Protein AF-A0A842RBD4-F1 (afdb_monomer_lite)

Radius of gyration: 18.56 Å; chains: 1; bounding box: 34×54×43 Å

Structure (mmCIF, N/CA/C/O backbone):
data_AF-A0A842RBD4-F1
#
_entry.id   AF-A0A842RBD4-F1
#
loop_
_atom_site.group_PDB
_atom_site.id
_atom_site.type_symbol
_atom_site.label_atom_id
_atom_site.label_alt_id
_atom_site.label_comp_id
_atom_site.label_asym_id
_atom_site.label_entity_id
_atom_site.label_seq_id
_atom_site.pdbx_PDB_ins_code
_atom_site.Cartn_x
_atom_site.Cartn_y
_atom_site.Cartn_z
_atom_site.occupancy
_atom_site.B_iso_or_equiv
_atom_site.auth_seq_id
_atom_site.auth_comp_id
_atom_site.auth_asym_id
_atom_site.auth_atom_id
_atom_site.pdbx_PDB_model_num
ATOM 1 N N . MET A 1 1 ? 13.177 39.147 13.255 1.00 44.84 1 MET A N 1
ATOM 2 C CA . MET A 1 1 ? 13.845 37.863 12.949 1.00 44.84 1 MET A CA 1
ATOM 3 C C . MET A 1 1 ? 13.382 36.847 13.995 1.00 44.84 1 MET A C 1
ATOM 5 O O . MET A 1 1 ? 13.890 36.858 15.104 1.00 44.84 1 MET A O 1
ATOM 9 N N . SER A 1 2 ? 12.312 36.091 13.721 1.00 44.91 2 SER A N 1
ATOM 10 C CA . SER A 1 2 ? 11.699 35.157 14.694 1.00 44.91 2 SER A CA 1
ATOM 11 C C . SER A 1 2 ? 10.955 33.996 14.015 1.00 44.91 2 SER A C 1
ATOM 13 O O . SER A 1 2 ? 9.888 33.578 14.455 1.00 44.91 2 SER A O 1
ATOM 15 N N . THR A 1 3 ? 11.507 33.474 12.922 1.00 46.56 3 THR A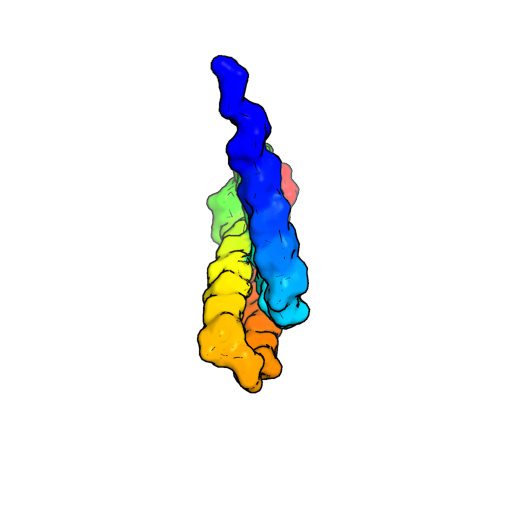 N 1
ATOM 16 C CA . THR A 1 3 ? 10.913 32.402 12.103 1.00 46.56 3 THR A CA 1
ATOM 17 C C . THR A 1 3 ? 11.301 30.983 12.535 1.00 46.56 3 THR A C 1
ATOM 19 O O . THR A 1 3 ? 11.012 30.030 11.819 1.00 46.56 3 THR A O 1
ATOM 22 N N . GLU A 1 4 ? 11.926 30.806 13.701 1.00 46.38 4 GLU A N 1
ATOM 23 C CA . GLU A 1 4 ? 12.496 29.504 14.091 1.00 46.38 4 GLU A CA 1
ATOM 24 C C . GLU A 1 4 ? 11.661 28.732 15.134 1.00 46.38 4 GLU A C 1
ATOM 26 O O . GLU A 1 4 ? 11.708 27.506 15.188 1.00 46.38 4 GLU A O 1
ATOM 31 N N . LYS A 1 5 ? 10.799 29.403 15.913 1.00 40.41 5 LYS A N 1
ATOM 32 C CA . LYS A 1 5 ? 10.028 28.751 16.997 1.00 40.41 5 LYS A CA 1
ATOM 33 C C . LYS A 1 5 ? 8.712 28.092 16.565 1.00 40.41 5 LYS A C 1
ATOM 35 O O . LYS A 1 5 ? 8.136 27.327 17.335 1.00 40.41 5 LYS A O 1
ATOM 40 N N . THR A 1 6 ? 8.232 28.339 15.348 1.00 47.50 6 THR A N 1
ATOM 41 C CA . THR A 1 6 ? 6.924 27.832 14.890 1.00 47.50 6 THR A CA 1
ATOM 42 C C . THR A 1 6 ? 6.985 26.408 14.327 1.00 47.50 6 THR A C 1
ATOM 44 O O . THR A 1 6 ? 5.980 25.704 14.356 1.00 47.50 6 THR A O 1
ATOM 47 N N . LYS A 1 7 ? 8.151 25.936 13.855 1.00 43.81 7 LYS A N 1
ATOM 48 C CA . LYS A 1 7 ? 8.286 24.583 13.276 1.00 43.81 7 LYS A CA 1
ATOM 49 C C . LYS A 1 7 ? 8.312 23.467 14.327 1.00 43.81 7 LYS A C 1
ATOM 51 O O . LYS A 1 7 ? 7.677 22.434 14.120 1.00 43.81 7 LYS A O 1
ATOM 56 N N . ILE A 1 8 ? 8.972 23.691 15.465 1.00 46.78 8 ILE A N 1
ATOM 57 C CA . ILE A 1 8 ? 9.237 22.646 16.473 1.00 46.78 8 ILE A CA 1
ATOM 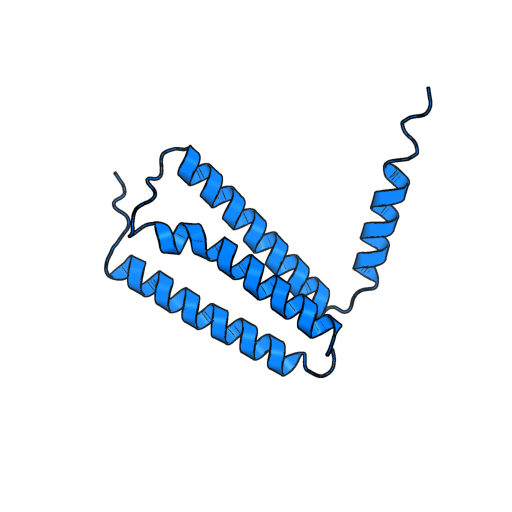58 C C . ILE A 1 8 ? 7.949 22.215 17.202 1.00 46.78 8 ILE A C 1
ATOM 60 O O . ILE A 1 8 ? 7.711 21.028 17.403 1.00 46.78 8 ILE A O 1
ATOM 64 N N . LYS A 1 9 ? 7.037 23.156 17.480 1.00 42.44 9 LYS A N 1
ATOM 65 C CA . LYS A 1 9 ? 5.783 22.874 18.201 1.00 42.44 9 LYS A CA 1
ATOM 66 C C . LYS A 1 9 ? 4.782 22.017 17.405 1.00 42.44 9 LYS A C 1
ATOM 68 O O . LYS A 1 9 ? 3.914 21.381 17.995 1.00 42.44 9 LYS A O 1
ATOM 73 N N . SER A 1 10 ? 4.894 21.983 16.071 1.00 51.69 10 SER A N 1
ATOM 74 C CA . SER A 1 10 ? 3.993 21.194 15.213 1.00 51.69 10 SER A CA 1
ATOM 75 C C . SER A 1 10 ? 4.373 19.709 15.143 1.00 51.69 10 SER A C 1
ATOM 77 O O . SER A 1 10 ? 3.494 18.852 15.060 1.00 51.69 10 SER A O 1
ATOM 79 N N . GLN A 1 11 ? 5.668 19.384 15.247 1.00 49.91 11 GLN A N 1
ATOM 80 C CA . GLN A 1 11 ? 6.142 17.997 15.223 1.00 49.91 11 GLN A CA 1
ATOM 81 C C . GLN A 1 11 ? 5.864 17.272 16.544 1.00 49.91 11 GLN A C 1
ATOM 83 O O . GLN A 1 11 ? 5.457 16.112 16.525 1.00 49.91 11 GLN A O 1
ATOM 88 N N . GLU A 1 12 ? 5.990 17.955 17.684 1.00 45.38 12 GLU A N 1
ATOM 89 C CA . GLU A 1 12 ? 5.661 17.379 18.995 1.00 45.38 12 GLU A CA 1
ATOM 90 C C . GLU A 1 12 ? 4.169 17.032 19.119 1.00 45.38 12 GLU A C 1
ATOM 92 O O . GLU A 1 12 ? 3.825 15.985 19.666 1.00 45.38 12 GLU A O 1
ATOM 97 N N . GLY A 1 13 ? 3.281 17.845 18.534 1.00 50.16 13 GLY A N 1
ATOM 98 C CA . GLY A 1 13 ? 1.841 17.571 18.485 1.00 50.16 13 GLY A CA 1
ATOM 99 C C . GLY A 1 13 ? 1.470 16.370 17.606 1.00 50.16 13 GLY A C 1
ATOM 100 O O . GLY A 1 13 ? 0.610 15.577 17.984 1.00 50.16 13 GLY A O 1
ATOM 101 N N . LEU A 1 14 ? 2.149 16.184 16.468 1.00 54.00 14 LEU A N 1
ATOM 102 C CA . LEU A 1 14 ? 1.932 15.037 15.574 1.00 54.00 14 LEU A CA 1
ATOM 103 C C . LEU A 1 14 ? 2.430 13.721 16.188 1.00 54.00 14 LEU A C 1
ATOM 105 O O . LEU A 1 14 ? 1.729 12.710 16.133 1.00 54.00 14 LEU A O 1
ATOM 109 N N . VAL A 1 15 ? 3.604 13.729 16.827 1.00 56.25 15 VAL A N 1
ATOM 110 C CA . VAL A 1 15 ? 4.160 12.538 17.493 1.00 56.25 15 VAL A CA 1
ATOM 111 C C . VAL A 1 15 ? 3.366 12.183 18.757 1.00 56.25 15 VAL A C 1
ATOM 113 O O . VAL A 1 15 ? 3.125 11.002 19.020 1.00 56.25 15 VAL A O 1
ATOM 116 N N . ALA A 1 16 ? 2.909 13.178 19.525 1.00 56.09 16 ALA A N 1
ATOM 117 C CA . ALA A 1 16 ? 2.026 12.959 20.672 1.00 56.09 16 ALA A CA 1
ATOM 118 C C . ALA A 1 16 ? 0.646 12.423 20.248 1.00 56.09 16 ALA A C 1
ATOM 120 O O . ALA A 1 16 ? 0.130 11.501 20.881 1.00 56.09 16 ALA A O 1
ATOM 121 N N . SER A 1 17 ? 0.097 12.933 19.140 1.00 65.69 17 SER A N 1
ATOM 122 C CA . SER A 1 17 ? -1.140 12.437 18.521 1.00 65.69 17 SER A CA 1
ATOM 123 C C . SER A 1 17 ? -1.010 10.972 18.093 1.00 65.69 17 SER A C 1
ATOM 125 O O . SER A 1 17 ? -1.841 10.142 18.461 1.00 65.69 17 SER A O 1
ATOM 127 N N . TRP A 1 18 ? 0.092 10.606 17.425 1.00 72.44 18 TRP A N 1
ATOM 128 C CA . TRP A 1 18 ? 0.319 9.225 16.994 1.00 72.44 18 TRP A CA 1
ATOM 129 C C . TRP A 1 18 ? 0.479 8.261 18.175 1.00 72.44 18 TRP A C 1
ATOM 131 O O . TRP A 1 18 ? -0.061 7.157 18.147 1.00 72.44 18 TRP A O 1
ATOM 141 N N . LYS A 1 19 ? 1.148 8.670 19.265 1.00 74.19 19 LYS A N 1
ATOM 142 C CA . LYS A 1 19 ? 1.295 7.839 20.476 1.00 74.19 19 LYS A CA 1
ATOM 143 C C . LYS A 1 19 ? -0.046 7.474 21.122 1.00 74.19 19 LYS A C 1
ATOM 145 O O . LYS A 1 19 ? -0.149 6.356 21.628 1.00 74.19 19 LYS A O 1
ATOM 150 N N . GLY A 1 20 ? -1.053 8.344 21.048 1.00 78.19 20 GLY A N 1
ATOM 151 C CA . GLY A 1 20 ? -2.395 8.107 21.596 1.00 78.19 20 GLY A CA 1
ATOM 152 C C . GLY A 1 20 ? -3.276 7.157 20.775 1.00 78.19 20 GLY A C 1
ATOM 153 O O . GLY A 1 20 ? -4.300 6.699 21.275 1.00 78.19 20 GLY A O 1
ATOM 154 N N . LEU A 1 21 ? -2.889 6.827 19.538 1.00 83.19 21 LEU A N 1
ATOM 155 C CA . LEU A 1 21 ? -3.698 5.973 18.671 1.00 83.19 21 LEU A CA 1
ATOM 156 C C . LEU A 1 21 ? -3.639 4.490 19.085 1.00 83.19 21 LEU A C 1
ATOM 158 O O . LEU A 1 21 ? -2.587 3.997 19.524 1.00 83.19 21 LEU A O 1
ATOM 162 N N . PRO A 1 22 ? -4.744 3.741 18.902 1.00 85.94 22 PRO A N 1
ATOM 163 C CA . PRO A 1 22 ? -4.762 2.301 19.115 1.00 85.94 22 PRO A CA 1
ATOM 164 C C . PRO A 1 22 ? -3.777 1.596 18.174 1.00 85.94 22 PRO A C 1
ATOM 166 O O . PRO A 1 22 ? -3.584 2.003 17.027 1.00 85.94 22 PRO A O 1
ATOM 169 N N . MET A 1 23 ? -3.178 0.499 18.653 1.00 87.12 23 MET A N 1
ATOM 170 C CA . MET A 1 23 ? -2.132 -0.247 17.934 1.00 87.12 23 MET A CA 1
ATOM 171 C C . MET A 1 23 ? -2.543 -0.621 16.502 1.00 87.12 23 MET A C 1
ATOM 173 O O . MET A 1 23 ? -1.747 -0.512 15.578 1.00 87.12 23 MET A O 1
ATOM 177 N N . ASN A 1 24 ? -3.808 -0.989 16.298 1.00 85.31 24 ASN A N 1
ATOM 178 C CA . ASN A 1 24 ? -4.321 -1.397 14.989 1.00 85.31 24 ASN A CA 1
ATOM 179 C C . ASN A 1 24 ? -4.252 -0.264 13.949 1.00 85.31 24 ASN A C 1
ATOM 181 O O . ASN A 1 24 ? -3.962 -0.526 12.786 1.00 85.31 24 ASN A O 1
ATOM 185 N N . ILE A 1 25 ? -4.478 0.990 14.362 1.00 87.81 25 ILE A N 1
ATOM 186 C CA . ILE A 1 25 ? -4.350 2.156 13.475 1.00 87.81 25 ILE A CA 1
ATOM 187 C C . ILE A 1 25 ? -2.875 2.420 13.175 1.00 87.81 25 ILE A C 1
ATOM 189 O O . ILE A 1 25 ? -2.519 2.606 12.018 1.00 87.81 25 ILE A O 1
ATOM 193 N N . LYS A 1 26 ? -1.999 2.324 14.185 1.00 89.56 26 LYS A N 1
ATOM 194 C CA . LYS A 1 26 ? -0.546 2.467 13.994 1.00 89.56 26 LYS A CA 1
ATOM 195 C C . LYS A 1 26 ? 0.013 1.454 12.994 1.00 89.56 26 LYS A C 1
ATOM 197 O O . LYS A 1 26 ? 0.864 1.811 12.189 1.00 89.56 26 LYS A O 1
ATOM 202 N N . ILE A 1 27 ? -0.474 0.211 13.025 1.00 89.38 27 ILE A N 1
ATOM 203 C CA . ILE A 1 27 ? -0.096 -0.829 12.056 1.00 89.38 27 ILE A CA 1
ATOM 204 C C . ILE A 1 27 ? -0.522 -0.428 10.639 1.00 89.38 27 ILE A C 1
ATOM 206 O O . ILE A 1 27 ? 0.274 -0.553 9.713 1.00 89.38 27 ILE A O 1
ATOM 210 N N . MET A 1 28 ? -1.744 0.086 10.462 1.00 90.56 28 MET A N 1
ATOM 211 C CA . MET A 1 28 ? -2.217 0.558 9.155 1.00 90.56 28 MET A CA 1
ATOM 212 C C . MET A 1 28 ? -1.423 1.774 8.658 1.00 90.56 28 MET A C 1
ATOM 214 O O . MET A 1 28 ? -1.103 1.849 7.471 1.00 90.56 28 MET A O 1
ATOM 218 N N . ASP A 1 29 ? -1.056 2.698 9.550 1.00 90.44 29 ASP A N 1
ATOM 219 C CA . ASP A 1 29 ? -0.203 3.847 9.222 1.00 90.44 29 ASP A CA 1
ATOM 220 C C . ASP A 1 29 ? 1.190 3.387 8.775 1.00 90.44 29 ASP A C 1
ATOM 222 O O . ASP A 1 29 ? 1.671 3.803 7.723 1.00 90.44 29 ASP A O 1
ATOM 226 N N . LEU A 1 30 ? 1.814 2.470 9.523 1.00 92.56 30 LEU A N 1
ATOM 227 C CA . LEU A 1 30 ? 3.111 1.880 9.177 1.00 92.56 30 LEU A CA 1
ATOM 228 C C . LEU A 1 30 ? 3.063 1.142 7.838 1.00 92.56 30 LEU A C 1
ATOM 230 O O . LEU A 1 30 ? 3.958 1.318 7.017 1.00 92.56 30 LEU A O 1
ATOM 234 N N . ALA A 1 31 ? 2.012 0.358 7.593 1.00 92.00 31 ALA A N 1
ATOM 235 C CA . ALA A 1 31 ? 1.818 -0.322 6.318 1.00 92.00 31 ALA A CA 1
ATOM 236 C C . ALA A 1 31 ? 1.667 0.686 5.169 1.00 92.00 31 ALA A C 1
ATOM 238 O O . ALA A 1 31 ? 2.288 0.522 4.124 1.00 92.00 31 ALA A O 1
ATOM 239 N N . THR A 1 32 ? 0.904 1.764 5.369 1.00 93.38 32 THR A N 1
ATOM 240 C CA . THR A 1 32 ? 0.741 2.832 4.368 1.00 93.38 32 THR A CA 1
ATOM 241 C C . THR A 1 32 ? 2.074 3.515 4.057 1.00 93.38 32 THR A C 1
ATOM 243 O O . THR A 1 32 ? 2.395 3.722 2.889 1.00 93.38 32 THR A O 1
ATOM 246 N N . ILE A 1 33 ? 2.881 3.812 5.081 1.00 93.62 33 ILE A N 1
ATOM 247 C CA . ILE A 1 33 ? 4.226 4.386 4.919 1.00 93.62 33 ILE A CA 1
ATOM 248 C C . ILE A 1 33 ? 5.145 3.415 4.170 1.00 93.62 33 ILE A C 1
ATOM 250 O O . ILE A 1 33 ? 5.849 3.835 3.256 1.00 93.62 33 ILE A O 1
ATOM 254 N N . ALA A 1 34 ? 5.120 2.124 4.509 1.00 93.81 34 ALA A N 1
ATOM 255 C CA . ALA A 1 34 ? 5.906 1.111 3.811 1.00 93.81 34 ALA A CA 1
ATOM 256 C C . ALA A 1 34 ? 5.544 1.052 2.320 1.00 93.81 34 ALA A C 1
ATOM 258 O O . ALA A 1 34 ? 6.434 1.091 1.473 1.00 93.81 34 ALA A O 1
ATOM 259 N N . TRP A 1 35 ? 4.250 1.053 1.984 1.00 94.25 35 TRP A N 1
ATOM 260 C CA . TRP A 1 35 ? 3.812 1.096 0.589 1.00 94.25 35 TRP A CA 1
ATOM 261 C C . TRP A 1 35 ? 4.206 2.393 -0.120 1.00 94.25 35 TRP A C 1
ATOM 263 O O . TRP A 1 35 ? 4.587 2.344 -1.285 1.00 94.25 35 TRP A O 1
ATOM 273 N N . ALA A 1 36 ? 4.169 3.536 0.568 1.00 93.25 36 ALA A N 1
ATOM 274 C CA . ALA A 1 36 ? 4.630 4.807 0.013 1.00 93.25 36 ALA A CA 1
ATOM 275 C C . ALA A 1 36 ? 6.129 4.785 -0.311 1.00 93.25 36 ALA A C 1
ATOM 277 O O . ALA A 1 36 ? 6.523 5.249 -1.377 1.00 93.25 36 ALA A O 1
ATOM 278 N N . ILE A 1 37 ? 6.958 4.203 0.562 1.00 95.00 37 ILE A N 1
ATOM 279 C CA . ILE A 1 37 ? 8.395 4.032 0.304 1.00 95.00 37 ILE A CA 1
ATOM 280 C C . ILE A 1 37 ? 8.610 3.159 -0.935 1.00 95.00 37 ILE A C 1
ATOM 282 O O . ILE A 1 37 ? 9.373 3.547 -1.815 1.00 95.00 37 ILE A O 1
ATOM 286 N N . ILE A 1 38 ? 7.911 2.023 -1.039 1.00 93.56 38 ILE A N 1
ATOM 287 C CA . ILE A 1 38 ? 8.018 1.138 -2.209 1.00 93.56 38 ILE A CA 1
ATOM 288 C C . ILE A 1 38 ? 7.559 1.868 -3.480 1.00 93.56 38 ILE A C 1
ATOM 290 O O . ILE A 1 38 ? 8.274 1.853 -4.474 1.00 93.56 38 ILE A O 1
ATOM 294 N N . GLY A 1 39 ? 6.436 2.590 -3.441 1.00 92.00 39 GLY A N 1
ATOM 295 C CA . GLY A 1 39 ? 5.955 3.365 -4.589 1.00 92.00 39 GLY A CA 1
ATOM 296 C C . GLY A 1 39 ? 6.919 4.475 -5.026 1.00 92.00 39 GLY A C 1
ATOM 297 O O . GLY A 1 39 ? 7.069 4.725 -6.218 1.00 92.00 39 GLY A O 1
ATOM 298 N N . ILE A 1 40 ? 7.621 5.122 -4.086 1.00 93.00 40 ILE A N 1
ATOM 299 C CA . ILE A 1 40 ? 8.682 6.091 -4.408 1.00 93.00 40 ILE A CA 1
ATOM 300 C C . ILE A 1 40 ? 9.855 5.393 -5.103 1.00 93.00 40 ILE A C 1
ATOM 302 O O . ILE A 1 40 ? 10.367 5.920 -6.089 1.00 93.00 40 ILE A O 1
ATOM 306 N N . LEU A 1 41 ? 10.272 4.218 -4.620 1.00 91.06 41 LEU A N 1
ATOM 307 C CA . LEU A 1 41 ? 11.325 3.431 -5.267 1.00 91.06 41 LEU A CA 1
ATOM 308 C C . LEU A 1 41 ? 10.924 3.028 -6.690 1.00 91.06 41 LEU A C 1
ATOM 310 O O . LEU A 1 41 ? 11.732 3.180 -7.601 1.00 91.06 41 LEU A O 1
ATOM 314 N N . ASP A 1 42 ? 9.675 2.618 -6.906 1.00 88.06 42 ASP A N 1
ATOM 315 C CA . ASP A 1 42 ? 9.173 2.282 -8.241 1.00 88.06 42 ASP A CA 1
ATOM 316 C C . ASP A 1 42 ? 9.170 3.492 -9.182 1.00 88.06 42 ASP A C 1
ATOM 318 O O . ASP A 1 42 ? 9.582 3.374 -10.334 1.00 88.06 42 ASP A O 1
ATOM 322 N N . ILE A 1 43 ? 8.789 4.682 -8.699 1.00 88.31 43 ILE A N 1
ATOM 323 C CA . ILE A 1 43 ? 8.900 5.921 -9.488 1.00 88.31 43 ILE A CA 1
ATOM 324 C C . ILE A 1 43 ? 10.358 6.186 -9.870 1.00 88.31 43 ILE A C 1
ATOM 326 O O . ILE A 1 43 ? 10.632 6.524 -11.020 1.00 88.31 43 ILE A O 1
ATOM 330 N N . ILE A 1 44 ? 11.298 6.028 -8.933 1.00 89.38 44 ILE A N 1
ATOM 331 C CA . ILE A 1 44 ? 12.730 6.210 -9.207 1.00 89.38 44 ILE A CA 1
ATOM 332 C C . ILE A 1 44 ? 13.198 5.225 -10.282 1.00 89.38 44 ILE A C 1
ATOM 334 O O . ILE A 1 44 ? 13.913 5.633 -11.192 1.00 89.38 44 ILE A O 1
ATOM 338 N N . LEU A 1 45 ? 12.775 3.961 -10.218 1.00 84.44 45 LEU A N 1
ATOM 339 C CA . LEU A 1 45 ? 13.118 2.947 -11.218 1.00 84.44 45 LEU A CA 1
ATOM 340 C C . LEU A 1 45 ? 12.559 3.292 -12.603 1.00 84.44 45 LEU A C 1
ATOM 342 O O . LEU A 1 45 ? 13.282 3.204 -13.594 1.00 84.44 45 LEU A O 1
ATOM 346 N N . VAL A 1 46 ? 11.307 3.745 -12.675 1.00 84.31 46 VAL A N 1
ATOM 347 C CA . VAL A 1 46 ? 10.701 4.218 -13.930 1.00 84.31 46 VAL A CA 1
ATOM 348 C C . VAL A 1 46 ? 11.485 5.403 -14.498 1.00 84.31 46 VAL A C 1
ATOM 350 O O . VAL A 1 46 ? 11.819 5.411 -15.680 1.00 84.31 46 VAL A O 1
ATOM 353 N N . LEU A 1 47 ? 11.848 6.380 -13.661 1.00 85.75 47 LEU A N 1
ATOM 354 C CA . LEU A 1 47 ? 12.662 7.529 -14.076 1.00 85.75 47 LEU A CA 1
ATOM 355 C C . LEU A 1 47 ? 14.093 7.137 -14.481 1.00 85.75 47 LEU A C 1
ATOM 357 O O . LEU A 1 47 ? 14.686 7.807 -15.322 1.00 85.75 47 LEU A O 1
ATOM 361 N N . ALA A 1 48 ? 14.640 6.061 -13.911 1.00 84.44 48 ALA A N 1
ATOM 362 C CA . ALA A 1 48 ? 15.961 5.526 -14.236 1.00 84.44 48 ALA A CA 1
ATOM 363 C C . ALA A 1 48 ? 15.999 4.724 -15.551 1.00 84.44 48 ALA A C 1
ATOM 365 O O . ALA A 1 48 ? 17.078 4.302 -15.961 1.00 84.44 48 ALA A O 1
ATOM 366 N N . GLY A 1 49 ? 14.855 4.531 -16.217 1.00 79.38 49 GLY A N 1
ATOM 367 C CA . GLY A 1 49 ? 14.773 3.889 -17.531 1.00 79.38 49 GLY A CA 1
ATOM 368 C C . GLY A 1 49 ? 13.980 2.583 -17.568 1.00 79.38 49 GLY A C 1
ATOM 369 O O . GLY A 1 49 ? 13.959 1.933 -18.609 1.00 79.38 49 GLY A O 1
ATOM 370 N N . VAL A 1 50 ? 13.305 2.185 -16.482 1.00 77.38 50 VAL A N 1
ATOM 371 C CA . VAL A 1 50 ? 12.380 1.042 -16.537 1.00 77.38 50 VAL A CA 1
ATOM 372 C C . VAL A 1 50 ? 11.156 1.418 -17.370 1.00 77.38 50 VAL A C 1
ATOM 374 O O . VAL A 1 50 ? 10.336 2.244 -16.966 1.00 77.38 50 VAL A O 1
ATOM 377 N N . GLU A 1 51 ? 11.008 0.782 -18.534 1.00 78.75 51 GLU A N 1
ATOM 378 C CA . GLU A 1 51 ? 9.864 1.020 -19.410 1.00 78.75 51 GLU A CA 1
ATOM 379 C C . GLU A 1 51 ? 8.547 0.566 -18.767 1.00 78.75 51 GLU A C 1
ATOM 381 O O . GLU A 1 51 ? 8.372 -0.589 -18.350 1.00 78.75 51 GLU A O 1
ATOM 386 N N . LEU A 1 52 ? 7.580 1.484 -18.750 1.00 78.75 52 LEU A N 1
ATOM 387 C CA . LEU A 1 52 ? 6.196 1.189 -18.408 1.00 78.75 52 LEU A CA 1
ATOM 388 C C . LEU A 1 52 ? 5.523 0.474 -19.579 1.00 78.75 52 LEU A C 1
ATOM 390 O O . LEU A 1 52 ? 5.036 1.091 -20.522 1.00 78.75 52 LEU A O 1
ATOM 394 N N . ASN A 1 53 ? 5.468 -0.847 -19.492 1.00 78.25 53 ASN A N 1
ATOM 395 C CA . ASN A 1 53 ? 4.727 -1.698 -20.413 1.00 78.25 53 ASN A CA 1
ATOM 396 C C . ASN A 1 53 ? 3.721 -2.565 -19.642 1.00 78.25 53 ASN A C 1
ATOM 398 O O . ASN A 1 53 ? 3.695 -2.580 -18.411 1.00 78.25 53 ASN A O 1
ATOM 402 N N . VAL A 1 54 ? 2.896 -3.322 -20.366 1.00 76.25 54 VAL A N 1
ATOM 403 C CA . VAL A 1 54 ? 1.852 -4.183 -19.775 1.00 76.25 54 VAL A CA 1
ATOM 404 C C . VAL A 1 54 ? 2.426 -5.209 -18.782 1.00 76.25 54 VAL A C 1
ATOM 406 O O . VAL A 1 54 ? 1.717 -5.634 -17.875 1.00 76.25 54 VAL A O 1
ATOM 409 N N . ARG A 1 55 ? 3.709 -5.577 -18.909 1.00 76.06 55 ARG A N 1
ATOM 410 C CA . ARG A 1 55 ? 4.380 -6.544 -18.026 1.00 76.06 55 ARG A CA 1
ATOM 411 C C . ARG A 1 55 ? 4.794 -5.919 -16.695 1.00 76.06 55 ARG A C 1
ATOM 413 O O . ARG A 1 55 ? 4.571 -6.510 -15.645 1.00 76.06 55 ARG A O 1
ATOM 420 N N . ASN A 1 56 ? 5.350 -4.710 -16.741 1.00 78.62 56 ASN A N 1
ATOM 421 C CA . ASN A 1 56 ? 5.837 -3.993 -15.560 1.00 78.62 56 ASN A CA 1
ATOM 422 C C . ASN A 1 56 ? 4.732 -3.199 -14.853 1.00 78.62 56 ASN A C 1
ATOM 424 O O . ASN A 1 56 ? 4.850 -2.907 -13.666 1.00 78.62 56 ASN A O 1
ATOM 428 N N . PHE A 1 57 ? 3.642 -2.875 -15.556 1.00 82.19 57 PHE A N 1
ATOM 429 C CA . PHE A 1 57 ? 2.534 -2.085 -15.022 1.00 82.19 57 PHE A CA 1
ATOM 430 C C . PHE A 1 57 ? 1.981 -2.642 -13.696 1.00 82.19 57 PHE A C 1
ATOM 432 O O . PHE A 1 57 ? 1.909 -1.886 -12.730 1.00 82.19 57 PHE A O 1
ATOM 439 N N . PRO A 1 58 ? 1.646 -3.939 -13.563 1.00 83.06 58 PRO A N 1
ATOM 440 C CA . PRO A 1 58 ? 1.098 -4.458 -12.312 1.00 83.06 58 PRO A CA 1
ATOM 441 C C . PRO A 1 58 ? 2.091 -4.375 -11.158 1.00 83.06 58 PRO A C 1
ATOM 443 O O . PRO A 1 58 ? 1.667 -4.109 -10.044 1.00 83.06 58 PRO A O 1
ATOM 446 N N . LEU A 1 59 ? 3.389 -4.556 -11.422 1.00 82.38 59 LEU A N 1
ATOM 447 C CA . LEU A 1 59 ? 4.436 -4.444 -10.407 1.00 82.38 59 LEU A CA 1
ATOM 448 C C . LEU A 1 59 ? 4.573 -3.004 -9.912 1.00 82.38 59 LEU A C 1
ATOM 450 O O . LEU A 1 59 ? 4.476 -2.772 -8.714 1.00 82.38 59 LEU A O 1
ATOM 454 N N . VAL A 1 60 ? 4.696 -2.049 -10.837 1.00 85.62 60 VAL A N 1
ATOM 455 C CA . VAL A 1 60 ? 4.872 -0.623 -10.521 1.00 85.62 60 VAL A CA 1
ATOM 456 C C . VAL A 1 60 ? 3.640 -0.035 -9.834 1.00 85.62 60 VAL A C 1
ATOM 458 O O . VAL A 1 60 ? 3.757 0.795 -8.938 1.00 85.62 60 VAL A O 1
ATOM 461 N N . PHE A 1 61 ? 2.433 -0.435 -10.240 1.00 87.62 61 PHE A N 1
ATOM 462 C CA . PHE A 1 61 ? 1.203 0.127 -9.676 1.00 87.62 61 PHE A CA 1
ATOM 463 C C . PHE A 1 61 ? 0.733 -0.582 -8.401 1.00 87.62 61 PHE A C 1
ATOM 465 O O . PHE A 1 61 ? -0.085 -0.024 -7.663 1.00 87.62 61 PHE A O 1
ATOM 472 N N . PHE A 1 62 ? 1.244 -1.779 -8.100 1.00 89.38 62 PHE A N 1
ATOM 473 C CA . PHE A 1 62 ? 0.837 -2.554 -6.927 1.00 89.38 62 PHE A CA 1
ATOM 474 C C . PHE A 1 62 ? 0.967 -1.775 -5.606 1.00 89.38 62 PHE A C 1
ATOM 476 O O . PHE A 1 62 ? -0.019 -1.735 -4.861 1.00 89.38 62 PHE A O 1
ATOM 483 N N . PRO A 1 63 ? 2.083 -1.079 -5.307 1.00 91.38 63 PRO A N 1
ATOM 484 C CA . PRO A 1 63 ? 2.194 -0.299 -4.076 1.00 91.38 63 PRO A CA 1
ATOM 485 C C . PRO A 1 63 ? 1.154 0.815 -3.991 1.00 91.38 63 PRO A C 1
ATOM 487 O O . PRO A 1 63 ? 0.568 1.016 -2.932 1.00 91.38 63 PRO A O 1
ATOM 490 N N . PHE A 1 64 ? 0.846 1.494 -5.100 1.00 91.56 64 PHE A N 1
ATOM 491 C CA . PHE A 1 64 ? -0.159 2.563 -5.130 1.00 91.56 64 PHE A CA 1
ATOM 492 C C . PHE A 1 64 ? -1.563 2.039 -4.827 1.00 91.56 64 PHE A C 1
ATOM 494 O O . PHE A 1 64 ? -2.286 2.629 -4.020 1.00 91.56 64 PHE A O 1
ATOM 501 N N . PHE A 1 65 ? -1.934 0.894 -5.406 1.00 91.00 65 PHE A N 1
ATOM 502 C CA . PHE A 1 65 ? -3.184 0.220 -5.052 1.00 91.00 65 PHE A CA 1
ATOM 503 C C . PHE A 1 65 ? -3.213 -0.155 -3.570 1.00 91.00 65 PHE A C 1
ATOM 505 O O . PHE A 1 65 ? -4.214 0.084 -2.888 1.00 91.00 65 PHE A O 1
ATOM 512 N N . MET A 1 66 ? -2.107 -0.683 -3.046 1.00 93.06 66 MET A N 1
ATOM 513 C CA . MET A 1 66 ? -2.011 -1.058 -1.640 1.00 93.06 66 MET A CA 1
ATOM 514 C C . MET A 1 66 ? -2.074 0.144 -0.691 1.00 93.06 66 MET A C 1
ATOM 516 O O . MET A 1 66 ? -2.690 0.016 0.369 1.00 93.06 66 MET A O 1
ATOM 520 N N . ILE A 1 67 ? -1.544 1.316 -1.061 1.00 93.56 67 ILE A N 1
ATOM 521 C CA . ILE A 1 67 ? -1.723 2.574 -0.309 1.00 93.56 67 ILE A CA 1
ATOM 522 C C . ILE A 1 67 ? -3.211 2.902 -0.195 1.00 93.56 67 ILE A C 1
ATOM 524 O O . ILE A 1 67 ? -3.714 3.082 0.914 1.00 93.56 67 ILE A O 1
ATOM 528 N N . ILE A 1 68 ? -3.929 2.938 -1.322 1.00 93.06 68 ILE A N 1
ATOM 529 C CA . ILE A 1 68 ? -5.352 3.310 -1.359 1.00 93.06 68 ILE A CA 1
ATOM 530 C C . ILE A 1 68 ? -6.187 2.337 -0.521 1.00 93.06 68 ILE A C 1
ATOM 532 O O . ILE A 1 68 ? -7.011 2.761 0.292 1.00 93.06 68 ILE A O 1
ATOM 536 N N . VAL A 1 69 ? -5.958 1.031 -0.679 1.00 92.38 69 VAL A N 1
ATOM 537 C CA . VAL A 1 69 ? -6.676 -0.006 0.076 1.00 92.38 69 VAL A CA 1
ATOM 538 C C . VAL A 1 69 ? -6.377 0.102 1.570 1.00 92.38 69 VAL A C 1
ATOM 540 O O . VAL A 1 69 ? -7.302 0.100 2.382 1.00 92.38 69 VAL A O 1
ATOM 543 N N . THR A 1 70 ? -5.104 0.227 1.948 1.00 93.06 70 THR A N 1
ATOM 544 C CA . THR A 1 70 ? -4.692 0.301 3.358 1.00 93.06 70 THR A CA 1
ATOM 545 C C . THR A 1 70 ? -5.252 1.560 4.021 1.00 93.06 70 THR A C 1
ATOM 547 O O . THR A 1 70 ? -5.831 1.477 5.105 1.00 93.06 70 THR A O 1
ATOM 550 N N . PHE A 1 71 ? -5.198 2.706 3.339 1.00 92.56 71 PHE A N 1
ATOM 551 C CA . PHE A 1 71 ? -5.769 3.957 3.833 1.00 92.56 71 PHE A CA 1
ATOM 552 C C . PHE A 1 71 ? -7.301 3.902 3.935 1.00 92.56 71 PHE A C 1
ATOM 554 O O . PHE A 1 71 ? -7.876 4.329 4.935 1.00 92.56 71 PHE A O 1
ATOM 561 N N . SER A 1 72 ? -7.988 3.304 2.957 1.00 91.50 72 SER A N 1
ATOM 562 C CA . SER A 1 72 ? -9.444 3.106 3.015 1.00 91.50 72 SER A CA 1
ATOM 563 C C . SER A 1 72 ? -9.858 2.253 4.219 1.00 91.50 72 SER A C 1
ATOM 565 O O . SER A 1 72 ? -10.830 2.560 4.914 1.00 91.50 72 SER A O 1
ATOM 567 N N . LEU A 1 73 ? -9.103 1.193 4.512 1.00 89.81 73 LEU A N 1
ATOM 568 C CA . LEU A 1 73 ? -9.381 0.315 5.648 1.00 89.81 73 LEU A CA 1
ATOM 569 C C . LEU A 1 73 ? -9.010 0.953 6.989 1.00 89.81 73 LEU A C 1
ATOM 571 O O . LEU A 1 73 ? -9.721 0.716 7.965 1.00 89.81 73 LEU A O 1
ATOM 575 N N . ARG A 1 74 ? -7.981 1.810 7.034 1.00 91.69 74 ARG A N 1
ATOM 576 C CA . ARG A 1 74 ? -7.679 2.680 8.183 1.00 91.69 74 ARG A CA 1
ATOM 577 C C . ARG A 1 74 ? -8.880 3.562 8.535 1.00 91.69 74 ARG A C 1
ATOM 579 O O . ARG A 1 74 ? -9.303 3.556 9.686 1.00 91.69 74 ARG A O 1
ATOM 586 N N . LEU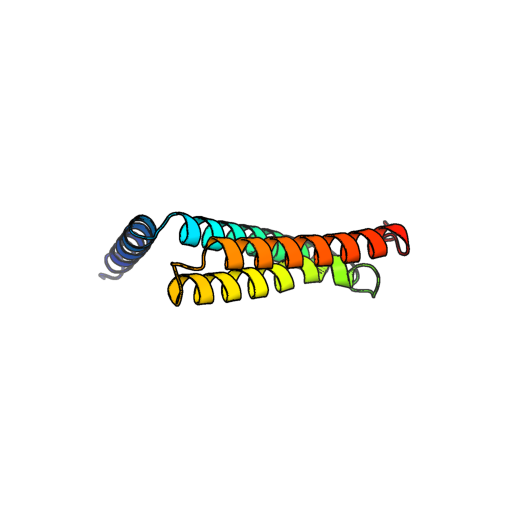 A 1 75 ? -9.469 4.251 7.553 1.00 89.75 75 LEU A N 1
ATOM 587 C CA . LEU A 1 75 ? -10.650 5.099 7.777 1.00 89.75 75 LEU A CA 1
ATOM 588 C C . LEU A 1 75 ? -11.841 4.286 8.305 1.00 89.75 75 LEU A C 1
ATOM 590 O O . LEU A 1 75 ? -12.472 4.654 9.292 1.00 89.75 75 LEU A O 1
ATOM 594 N N . ARG A 1 76 ? -12.100 3.109 7.722 1.00 89.12 76 ARG A N 1
ATOM 595 C CA . ARG A 1 76 ? -13.158 2.207 8.218 1.00 89.12 76 ARG A CA 1
ATOM 596 C C . ARG A 1 76 ? -12.901 1.706 9.639 1.00 89.12 76 ARG A C 1
ATOM 598 O O . ARG A 1 76 ? -13.851 1.445 10.376 1.00 89.12 76 ARG A O 1
ATOM 605 N N . LEU A 1 77 ? -11.636 1.521 10.012 1.00 89.19 77 LEU A N 1
ATOM 606 C CA . LEU A 1 77 ? -11.241 1.086 11.348 1.00 89.19 77 LEU A CA 1
ATOM 607 C C . LEU A 1 77 ? -11.474 2.187 12.389 1.00 89.19 77 LEU A C 1
ATOM 609 O O . LEU A 1 77 ? -11.907 1.872 13.496 1.00 89.19 77 LEU A O 1
ATOM 613 N N . GLU A 1 78 ? -11.240 3.448 12.021 1.00 87.50 78 GLU A N 1
ATOM 614 C CA . GLU A 1 78 ? -11.571 4.618 12.843 1.00 87.50 78 GLU A CA 1
ATOM 615 C C . GLU A 1 78 ? -13.084 4.741 13.065 1.00 87.50 78 GLU A C 1
ATOM 617 O O . GLU A 1 78 ? -13.524 4.921 14.199 1.00 87.50 78 GLU A O 1
ATOM 622 N N . GLU A 1 79 ? -13.891 4.553 12.018 1.00 87.69 79 GLU A N 1
ATOM 623 C CA . GLU A 1 79 ? -15.356 4.601 12.122 1.00 87.69 79 GLU A CA 1
ATOM 624 C C . GLU A 1 79 ? -15.944 3.428 12.924 1.00 87.69 79 GLU A C 1
ATOM 626 O O . GLU A 1 79 ? -16.935 3.578 13.642 1.00 87.69 79 GLU A O 1
ATOM 631 N N . LYS A 1 80 ? -15.379 2.221 12.771 1.00 88.88 80 LYS A N 1
ATOM 632 C CA . LYS A 1 80 ? -15.935 0.973 13.326 1.00 88.88 80 LYS A CA 1
ATOM 633 C C . LYS A 1 80 ? -14.860 0.136 14.034 1.00 88.88 80 LYS A C 1
ATOM 635 O O . LYS A 1 80 ? -14.581 -0.991 13.607 1.00 88.88 80 LYS A O 1
ATOM 640 N N . PRO A 1 81 ? -14.334 0.584 15.190 1.00 84.00 81 PRO A N 1
ATOM 641 C CA . PRO A 1 81 ? -13.224 -0.087 15.878 1.00 84.00 81 PRO A CA 1
ATOM 642 C C . PRO A 1 81 ? -13.555 -1.522 16.323 1.00 84.00 81 PRO A C 1
ATOM 644 O O . PRO A 1 81 ? -12.697 -2.408 16.305 1.00 84.00 81 PRO A O 1
ATOM 647 N N . LYS A 1 82 ? -14.829 -1.810 16.631 1.00 88.38 82 LYS A N 1
ATOM 648 C CA . LYS A 1 82 ? -15.302 -3.162 16.995 1.00 88.38 82 LYS A CA 1
ATOM 649 C C . LYS A 1 82 ? -15.182 -4.184 15.853 1.00 88.38 8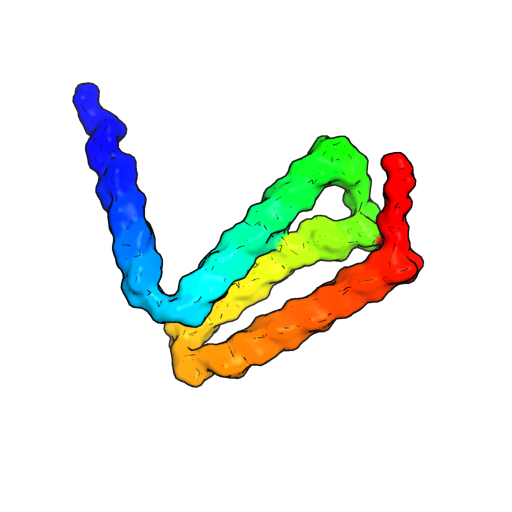2 LYS A C 1
ATOM 651 O O . LYS A 1 82 ? -15.222 -5.383 16.108 1.00 88.38 82 LYS A O 1
ATOM 656 N N . GLN A 1 83 ? -15.016 -3.740 14.603 1.00 88.94 83 GLN A N 1
ATOM 657 C CA . GLN A 1 83 ? -14.906 -4.610 13.425 1.00 88.94 83 GLN A CA 1
ATOM 658 C C . GLN A 1 83 ? -13.458 -4.882 12.993 1.00 88.94 83 GLN A C 1
ATOM 660 O O . GLN A 1 83 ? -13.252 -5.430 11.909 1.00 88.94 83 GLN A O 1
ATOM 665 N N . THR A 1 84 ? -12.464 -4.569 13.837 1.00 86.12 84 THR A N 1
ATOM 666 C CA . THR A 1 84 ? -11.026 -4.748 13.549 1.00 86.12 84 THR A CA 1
ATOM 667 C C . THR A 1 84 ? -10.720 -6.082 12.862 1.00 86.12 84 THR A C 1
ATOM 669 O O . THR A 1 84 ? -10.110 -6.095 11.797 1.00 86.12 84 THR A O 1
ATOM 672 N N . ARG A 1 85 ? -11.186 -7.210 13.420 1.00 87.75 85 ARG A N 1
ATOM 673 C CA . ARG A 1 85 ? -10.905 -8.547 12.869 1.00 87.75 85 ARG A CA 1
ATOM 674 C C . ARG A 1 85 ? -11.417 -8.706 11.435 1.00 87.75 85 ARG A C 1
ATOM 676 O O . ARG A 1 85 ? -10.706 -9.232 10.589 1.00 87.75 85 ARG A O 1
ATOM 683 N N . ARG A 1 86 ? -12.634 -8.236 11.148 1.00 90.69 86 ARG A N 1
ATOM 684 C CA . ARG A 1 86 ? -13.234 -8.314 9.806 1.00 90.69 86 ARG A CA 1
ATOM 685 C C . ARG A 1 86 ? -12.500 -7.414 8.813 1.00 90.69 86 ARG A C 1
ATOM 687 O O . ARG A 1 86 ? -12.276 -7.825 7.678 1.00 90.69 86 ARG A O 1
ATOM 694 N N . ILE A 1 87 ? -12.120 -6.211 9.243 1.00 88.69 87 ILE A N 1
ATOM 695 C CA . ILE A 1 87 ? -11.347 -5.258 8.435 1.00 88.69 87 ILE A CA 1
ATOM 696 C C . ILE A 1 87 ? -9.978 -5.851 8.095 1.00 88.69 87 ILE A C 1
ATOM 698 O O . ILE A 1 87 ? -9.594 -5.845 6.930 1.00 88.69 87 ILE A O 1
ATOM 702 N N . PHE A 1 88 ? -9.293 -6.436 9.079 1.00 86.75 88 PHE A N 1
ATOM 703 C CA . PHE A 1 88 ? -8.001 -7.086 8.876 1.00 86.75 88 PHE A CA 1
ATOM 704 C C . PHE A 1 88 ? -8.101 -8.280 7.921 1.00 86.75 88 PHE A C 1
ATOM 706 O O . PHE A 1 88 ? -7.348 -8.339 6.960 1.00 86.75 88 PHE A O 1
ATOM 713 N N . ILE A 1 89 ? -9.083 -9.172 8.107 1.00 90.94 89 ILE A N 1
ATOM 714 C CA . ILE A 1 89 ? -9.322 -10.288 7.173 1.00 90.94 89 ILE A CA 1
ATOM 715 C C . ILE A 1 89 ? -9.560 -9.760 5.754 1.00 90.94 89 ILE A C 1
ATOM 717 O O . ILE A 1 89 ? -8.990 -10.279 4.805 1.00 90.94 89 ILE A O 1
ATOM 721 N N . THR A 1 90 ? -10.362 -8.703 5.604 1.00 91.19 90 THR A N 1
ATOM 722 C CA . THR A 1 90 ? -10.632 -8.095 4.291 1.00 91.19 90 THR A CA 1
ATOM 723 C C . THR A 1 90 ? -9.351 -7.549 3.659 1.00 91.19 90 THR A C 1
ATOM 725 O O . THR A 1 90 ? -9.095 -7.810 2.487 1.00 91.19 90 THR A O 1
ATOM 728 N N . TRP A 1 91 ? -8.530 -6.835 4.436 1.00 89.56 91 TRP A N 1
ATOM 729 C CA . TRP A 1 91 ? -7.231 -6.327 3.992 1.00 89.56 91 TRP A CA 1
ATOM 730 C C . TRP A 1 91 ? -6.314 -7.460 3.524 1.00 89.56 91 TRP A C 1
ATOM 732 O O . TRP A 1 91 ? -5.801 -7.413 2.410 1.00 89.56 91 TRP A O 1
ATOM 742 N N . THR A 1 92 ? -6.163 -8.506 4.342 1.00 90.25 92 THR A N 1
ATOM 743 C CA . THR A 1 92 ? -5.323 -9.667 4.031 1.00 90.25 92 THR A CA 1
ATOM 744 C C . THR A 1 92 ? -5.813 -10.396 2.784 1.00 90.25 92 THR A C 1
ATOM 746 O O . THR A 1 92 ? -5.002 -10.754 1.938 1.00 90.25 92 THR A O 1
ATOM 749 N N . THR A 1 93 ? -7.125 -10.575 2.619 1.00 94.19 93 THR A N 1
ATOM 750 C CA . THR A 1 93 ? -7.691 -11.205 1.419 1.00 94.19 93 THR A CA 1
ATOM 751 C C . THR A 1 93 ? -7.403 -10.386 0.163 1.00 94.19 93 THR A C 1
ATOM 753 O O . THR A 1 93 ? -6.961 -10.952 -0.833 1.00 94.19 93 THR A O 1
ATOM 756 N N . ILE A 1 94 ? -7.601 -9.061 0.203 1.00 91.50 94 ILE A N 1
ATOM 757 C CA . ILE A 1 94 ? -7.285 -8.181 -0.935 1.00 91.50 94 ILE A CA 1
ATOM 758 C C . ILE A 1 94 ? -5.792 -8.259 -1.261 1.00 91.50 94 ILE A C 1
ATOM 760 O O . ILE A 1 94 ? -5.435 -8.425 -2.424 1.00 91.50 94 ILE A O 1
ATOM 764 N N . PHE A 1 95 ? -4.934 -8.203 -0.241 1.00 89.31 95 PHE A N 1
ATOM 765 C CA . PHE A 1 95 ? -3.491 -8.328 -0.411 1.00 89.31 95 PHE A CA 1
ATOM 766 C C . PHE A 1 95 ? -3.103 -9.651 -1.083 1.00 89.31 95 PHE A C 1
ATOM 768 O O . PHE A 1 95 ? -2.381 -9.629 -2.072 1.00 89.31 95 PHE A O 1
ATOM 775 N N . ILE A 1 96 ? -3.614 -10.789 -0.600 1.00 93.00 96 ILE A N 1
ATOM 776 C CA . ILE A 1 96 ? -3.313 -12.111 -1.170 1.00 93.00 96 ILE A CA 1
ATOM 777 C C . ILE A 1 96 ? -3.776 -12.196 -2.626 1.00 93.00 96 ILE A C 1
ATOM 779 O O . ILE A 1 96 ? -3.016 -12.659 -3.470 1.00 93.00 96 ILE A O 1
ATOM 783 N N . ILE A 1 97 ? -4.991 -11.734 -2.941 1.00 92.56 97 ILE A N 1
ATOM 784 C CA . ILE A 1 97 ? -5.506 -11.752 -4.319 1.00 92.56 97 ILE A CA 1
ATOM 785 C C . ILE A 1 97 ? -4.608 -10.915 -5.228 1.00 92.56 97 ILE A C 1
ATOM 787 O O . ILE A 1 97 ? -4.161 -11.402 -6.262 1.00 92.56 97 ILE A O 1
ATOM 791 N N . MET A 1 98 ? -4.307 -9.678 -4.830 1.00 88.12 98 MET A N 1
ATOM 792 C CA . MET A 1 98 ? -3.462 -8.786 -5.623 1.00 88.12 98 MET A CA 1
ATOM 793 C C . MET A 1 98 ? -2.047 -9.353 -5.783 1.00 88.12 98 MET A C 1
ATOM 795 O O . MET A 1 98 ? -1.477 -9.278 -6.868 1.00 88.12 98 MET A O 1
ATOM 799 N N . PHE A 1 99 ? -1.492 -9.956 -4.729 1.00 87.94 99 PHE A N 1
ATOM 800 C CA . PHE A 1 99 ? -0.177 -10.590 -4.759 1.00 87.94 99 PHE A CA 1
ATOM 801 C C . PHE A 1 99 ? -0.148 -11.782 -5.718 1.00 87.94 99 PHE A C 1
ATOM 803 O O . PHE A 1 99 ? 0.769 -11.893 -6.525 1.00 87.94 99 PHE A O 1
ATOM 810 N N . LEU A 1 100 ? -1.166 -12.647 -5.680 1.00 91.31 100 LEU A N 1
ATOM 811 C CA . LEU A 1 100 ? -1.283 -13.774 -6.605 1.00 91.31 100 LEU A CA 1
ATOM 812 C C . LEU A 1 100 ? -1.439 -13.304 -8.051 1.00 91.31 100 LEU A C 1
ATOM 814 O O . LEU A 1 100 ? -0.804 -13.866 -8.937 1.00 91.31 100 LEU A O 1
ATOM 818 N N . VAL A 1 101 ? -2.235 -12.260 -8.299 1.00 87.62 101 VAL A N 1
ATOM 819 C CA . VAL A 1 101 ? -2.371 -11.667 -9.638 1.00 87.62 101 VAL A CA 1
ATOM 820 C C . VAL A 1 101 ? -1.026 -11.129 -10.127 1.00 87.62 101 VAL A C 1
ATOM 822 O O . VAL A 1 101 ? -0.621 -11.450 -11.241 1.00 87.62 101 VAL A O 1
ATOM 825 N N . ALA A 1 102 ? -0.301 -10.376 -9.296 1.00 84.06 102 ALA A N 1
ATOM 826 C CA . ALA A 1 102 ? 1.028 -9.878 -9.643 1.00 84.06 102 ALA A CA 1
ATOM 827 C C . ALA A 1 102 ? 2.008 -11.030 -9.925 1.00 84.06 102 ALA A C 1
ATOM 829 O O . ALA A 1 102 ? 2.683 -11.023 -10.951 1.00 84.06 102 ALA A O 1
ATOM 830 N N . LEU A 1 103 ? 2.032 -12.057 -9.069 1.00 87.12 103 LEU A N 1
ATOM 831 C CA . LEU A 1 103 ? 2.880 -13.238 -9.231 1.00 87.12 103 LEU A CA 1
ATOM 832 C C . LEU A 1 103 ? 2.581 -13.987 -10.536 1.00 87.12 103 LEU A C 1
ATOM 834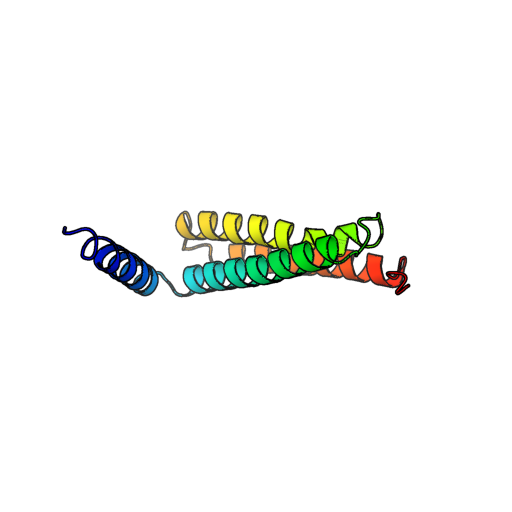 O O . LEU A 1 103 ? 3.506 -14.335 -11.265 1.00 87.12 103 LEU A O 1
ATOM 838 N N . LEU A 1 104 ? 1.302 -14.207 -10.857 1.00 88.31 104 LEU A N 1
ATOM 839 C CA . LEU A 1 104 ? 0.893 -14.845 -12.110 1.00 88.31 104 LEU A CA 1
ATOM 840 C C . LEU A 1 104 ? 1.378 -14.043 -13.319 1.00 88.31 104 LEU A C 1
ATOM 842 O O . LEU A 1 104 ? 1.879 -14.630 -14.275 1.00 88.31 104 LEU A O 1
ATOM 846 N N . ILE A 1 105 ? 1.283 -12.713 -13.272 1.0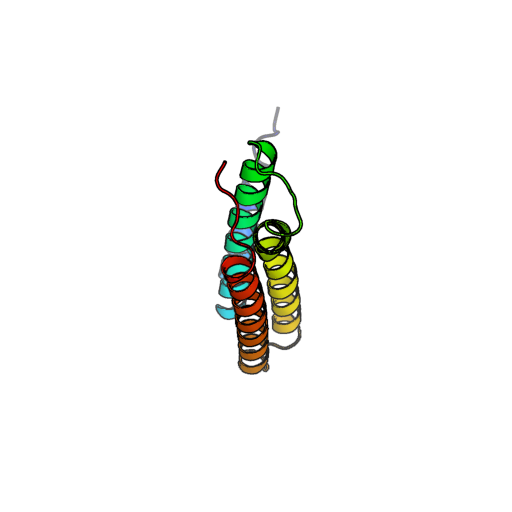0 83.19 105 ILE A N 1
ATOM 847 C CA . ILE A 1 105 ? 1.755 -11.865 -14.369 1.00 83.19 105 ILE A CA 1
ATOM 848 C C . ILE A 1 105 ? 3.271 -11.977 -14.528 1.00 83.19 105 ILE A C 1
ATOM 850 O O . ILE A 1 105 ? 3.730 -12.140 -15.651 1.00 83.19 105 ILE A O 1
ATOM 854 N N . VAL A 1 106 ? 4.043 -11.987 -13.439 1.00 82.00 106 VAL A N 1
ATOM 855 C CA . VAL A 1 106 ? 5.502 -12.187 -13.518 1.00 82.00 106 VAL A CA 1
ATOM 856 C C . VAL A 1 106 ? 5.859 -13.561 -14.088 1.00 82.00 106 VAL A C 1
ATOM 858 O O . VAL A 1 106 ? 6.791 -13.665 -14.877 1.00 82.00 106 VAL A O 1
ATOM 861 N N . ILE A 1 107 ? 5.120 -14.614 -13.725 1.00 85.38 107 ILE A N 1
ATOM 862 C CA . ILE A 1 107 ? 5.373 -15.974 -14.224 1.00 85.38 107 ILE A CA 1
ATOM 863 C C . ILE A 1 107 ? 5.067 -16.086 -15.725 1.00 85.38 107 ILE A C 1
ATOM 865 O O . ILE A 1 107 ? 5.866 -16.650 -16.469 1.00 85.38 107 ILE A O 1
ATOM 869 N N . PHE A 1 108 ? 3.925 -15.563 -16.182 1.00 83.31 108 PHE A N 1
ATOM 870 C CA . PHE A 1 108 ? 3.503 -15.683 -17.585 1.00 83.31 108 PHE A CA 1
ATOM 871 C C . PHE A 1 108 ? 4.122 -14.629 -18.508 1.00 83.31 108 PHE A C 1
ATOM 873 O O . PHE A 1 108 ? 4.280 -14.868 -19.704 1.00 83.31 108 PHE A O 1
ATOM 880 N N . TYR A 1 109 ? 4.479 -13.469 -17.964 1.00 79.31 109 TYR A N 1
ATOM 881 C CA . TYR A 1 109 ? 5.033 -12.331 -18.687 1.00 79.31 109 TYR A CA 1
ATOM 882 C C . TYR A 1 109 ? 6.228 -11.759 -17.920 1.00 79.31 109 TYR A C 1
ATOM 884 O O . TYR A 1 109 ? 6.158 -10.628 -17.431 1.00 79.31 109 TYR A O 1
ATOM 892 N N . PRO A 1 110 ? 7.339 -12.511 -17.814 1.00 72.06 110 PRO A N 1
ATOM 893 C CA . PRO A 1 110 ? 8.494 -12.065 -17.057 1.00 72.06 110 PRO A CA 1
ATOM 894 C C . PRO A 1 110 ? 9.012 -10.723 -17.594 1.00 72.06 110 PRO A C 1
ATOM 896 O O . PRO A 1 110 ? 9.001 -10.495 -18.819 1.00 72.06 110 PRO A O 1
ATOM 899 N N . PRO A 1 111 ? 9.453 -9.824 -16.694 1.00 66.88 111 PRO A N 1
ATOM 900 C CA . PRO A 1 111 ? 10.112 -8.596 -17.097 1.00 66.88 111 PRO A CA 1
ATOM 901 C C . PRO A 1 111 ? 11.376 -8.971 -17.875 1.00 66.88 111 PRO A C 1
ATOM 903 O O . PRO A 1 111 ? 12.210 -9.742 -17.399 1.00 66.88 111 PRO A O 1
ATOM 906 N N . LEU A 1 112 ? 11.495 -8.473 -19.106 1.00 62.72 112 LEU A N 1
ATOM 907 C CA . LEU A 1 112 ? 12.736 -8.591 -19.861 1.00 62.72 112 LEU A CA 1
ATOM 908 C C . LEU A 1 112 ? 13.747 -7.667 -19.180 1.00 62.72 112 LEU A C 1
ATOM 910 O O . LEU A 1 112 ? 13.602 -6.451 -19.242 1.00 62.72 112 LEU A O 1
ATOM 914 N N . ILE A 1 113 ? 14.727 -8.249 -18.490 1.00 55.91 113 ILE A N 1
ATOM 915 C CA . ILE A 1 113 ? 15.922 -7.524 -18.061 1.00 55.91 113 ILE A CA 1
ATOM 916 C C . ILE A 1 113 ? 16.751 -7.347 -19.338 1.00 55.91 113 ILE A C 1
ATOM 918 O O . ILE A 1 113 ? 17.353 -8.314 -19.809 1.00 55.91 113 ILE A O 1
ATOM 922 N N . GLN A 1 114 ? 16.684 -6.166 -19.949 1.00 46.31 114 GLN A N 1
ATOM 923 C CA . GLN A 1 114 ? 17.577 -5.738 -21.029 1.00 46.31 114 GLN A CA 1
ATOM 924 C C . GLN A 1 114 ? 18.452 -4.602 -20.521 1.00 46.31 114 GLN A C 1
ATOM 926 O O . GLN A 1 114 ? 17.891 -3.694 -19.869 1.00 46.31 114 GLN A O 1
#

Foldseek 3Di:
DPPPPPVPVVVVVVVVVLVPDDPLLVVLVVLLVVLVVLLVVLVVVVVVPQDDDPLCVLVNCVSVVLNVLSVVLSVVCVVCVVCSVVSVVVSVVVVVVSVVVNVVSCVVPNRPPD

Secondary structure (DSSP, 8-state):
---SHHHHHHHHHHHHHHHHS-HHHHHHHHHHHHHHHHHHHHHHHHHTT----TTTHHHHHHHHHHHHHHHHHHHHHHH-GGGHHHHHHHHHHHHHHHHHHHHHHHHHS-----

pLDDT: mean 80.66, std 15.36, range [40.41, 95.0]

Sequence (114 aa):
MSTEKTKIKSQEGLVASWKGLPMNIKIMDLATIAWAIIGILDIILVLAGVELNVRNFPLVFFPFFMIIVTFSLRLRLEEKPKQTRRIFITWTTIFIIMFLVALLIVIFYPPLIQ

=== Feature glossary ===
Legend for the data blocks above and below:

— What the protein is —

The amino-acid sequence is the protein's primary structure: the linear order of residues from the N-terminus to the C-terminus, written in one-letter code. Everything else here — the 3D coordinates, the secondary structure, the domain annotations — is ultimately a consequence of this string.

Functional annotations link the protein to curated databases. InterPro entries identify conserved domains and families by matching the sequence against member-database signatures (Pfam, PROSITE, CDD, …). Gene Ontology (GO) terms describe molecular function, biological process, and cellular component in a controlled vocabulary. CATH places the structure in a hierarchical fold classification (Class/Architecture/Topology/Homologous-superfamily). The organism is the source species.

— Where its atoms are —

Atomic coordinates in PDBx/mmCIF format — the same representation the Protein Data Bank distributes. Each line of the _atom_site loop places one backbone atom in Cartesian space (units: ångströms, origin: arbitrary).

The six renders are orthographic views along the three Cartesian axes in both directions. Representation (cartoon, sticks, or surface) and color scheme (sequence-rainbow or by-chain) vary across proteins so the training set covers all the common visualization conventions.

— Local backbone conformation —

Eight-state secondary structure (DSSP): H is the canonical α-helix, G the tighter 3₁₀-helix, I the wider π-helix; E/B are β-structure, T and S are turns and bends, and '-' is everything else. DSSP derives these from the pattern of main-chain N–H···O=C hydrogen bonds, not from the sequence.

Three-state secondary structure (P-SEA) collapses the eight DSSP classes into helix (a), strand (b), and coil (c). P-SEA assigns these from Cα geometry alone — distances and angles — without requiring backbone oxygens, so it works on any Cα trace.

φ (phi) and ψ (psi) are the two rotatable backbone dihedrals per residue: φ is the C(i-1)–N–Cα–C torsion, ψ is the N–Cα–C–N(i+1) torsion, both in degrees on (−180°, 180°]. α-helical residues cluster near (−60°, −45°); β-strand residues near (−120°, +130°). A Ramachandran plot is simply a scatter of (φ, ψ) for every residue.

— Global shape and packing —

The geometric summary reports three shape descriptors. Rg (radius of gyration) measures how spread out the Cα atoms are about their centre of mass; compact globular proteins have small Rg, elongated or unfolded ones large. Cα contacts (<8 Å, |i−j|>4) count long-range residue pairs in spatial proximity — high for tightly packed folds, near zero for rods or random coil. The bounding-box extents give the protein's footprint along x, y, z in Å.

SASA measures how much of the protein is reachable by solvent. It is computed by rolling a water-sized probe over the atomic surface and summing the exposed area (Å²). Per-residue SASA distinguishes core (buried, low SASA) from surface (exposed, high SASA) residues; total SASA is a whole-molecule size measure.

Plot images: a contact map (which residues are close in 3D, as an N×N binary image), a Ramachandran scatter (backbone torsion angles, revealing secondary-structure composition at a glance), and — for AlphaFold structures — a PAE heatmap (pairwise prediction confidence).

— Structural neighborhood —

A 3Di character summarizes, for each residue, the relative orientation of the Cα frame of its nearest spatial neighbor. Because it encodes fold topology rather than chemistry, 3Di alignments detect remote structural similarity that sequence alignment misses.

The Foldseek neighbor list gives the closest experimentally determined structures in the PDB, ranked by structural alignment. TM-score near 1 means near-identical fold; near 0.3 means only rough topology match. This is how one finds what a novel AlphaFold prediction most resembles in the solved-structure universe.

— Confidence and disorder —

For AlphaFold models, the B-factor field carries pLDDT — the model's own estimate of local accuracy on a 0–100 scale. Regions with pLDDT<50 should be treated as essentially unmodeled; they often correspond to intrinsically disordered segments.

Crystallographic B-factors measure how much each atom's electron density is smeared out, in Å². They rise in mobile loops and surface residues and fall in the buried interior. In AlphaFold models this column is repurposed to hold pLDDT instead.

Predicted Aligned Error (PAE) is an AlphaFold confidence matrix: entry (i, j) is the expected error in the position of residue j, in ångströms, when the prediction is superimposed on the true structure at residue i. Low PAE within a block of residues means that block is internally rigid and well-predicted; high PAE between two blocks means their relative placement is uncertain even if each block individually is confident.